Protein AF-A0A7N2R4B0-F1 (afdb_monomer_lite)

Organism: Quercus lobata (NCBI:txid97700)

pLDDT: mean 70.97, std 19.66, range [35.41, 96.75]

Sequence (133 aa):
MSRYDSRSGDPSSYRDRRSDSGFGAYTGYGGSVRSSSSRNSYEVVESPRKLDLDGLTPFEKNFYVESPAVAEMSDREVEDYRLQREITVEGLDVPKPVKSFRDVGFPGYFTILVLLRLLLHCLSVNHGGSLQN

Secondary structure (DSSP, 8-state):
----------GGGGS--------------------------------S-----TTPPP---------HHHHT--HHHHHHHHHHTT----SSSPPPPP-SGGGG---HHHHHHHHHHHHHHHHHHHTT-----

Foldseek 3Di:
DDDDDDDDDDPPPPPPPPDDDDDDDDDDDDDDDPDDDPPPPPPPPPDPPDDPPPPDDDDDPPPDDFAPVQVPDDPVNQVVVCVVVVHDDDDPPDGGDDPDPVRRPDDPVVVVVVVVVVVVVVVVVVVPPDDDD

Radius of gyration: 33.14 Å; chains: 1; bounding box: 53×86×64 Å

Structure (mmCIF, N/CA/C/O backbone):
data_AF-A0A7N2R4B0-F1
#
_entry.id   AF-A0A7N2R4B0-F1
#
loop_
_atom_site.group_PDB
_atom_site.id
_atom_site.type_symbol
_atom_site.label_atom_id
_atom_site.label_alt_id
_atom_site.label_comp_id
_atom_site.label_asym_id
_atom_site.label_entity_id
_atom_site.label_seq_id
_atom_site.pdbx_PDB_ins_code
_atom_site.Cartn_x
_atom_site.Cartn_y
_atom_site.Cartn_z
_atom_site.occupancy
_atom_site.B_iso_or_equiv
_atom_site.auth_seq_id
_atom_site.auth_comp_id
_atom_site.auth_asym_id
_atom_site.auth_atom_id
_atom_site.pdbx_PDB_model_num
ATOM 1 N N . MET A 1 1 ? -29.513 30.885 38.233 1.00 41.94 1 MET A N 1
ATOM 2 C CA . MET A 1 1 ? -28.503 31.653 37.479 1.00 41.94 1 MET A CA 1
ATOM 3 C C . MET A 1 1 ? -28.709 31.336 36.012 1.00 41.94 1 MET A C 1
ATOM 5 O O . MET A 1 1 ? -28.365 30.244 35.589 1.00 41.94 1 MET A O 1
ATOM 9 N N . SER A 1 2 ? -29.351 32.228 35.267 1.00 43.00 2 SER A N 1
ATOM 10 C CA . SER A 1 2 ? -29.579 32.052 33.829 1.00 43.00 2 SER A CA 1
ATOM 11 C C . SER A 1 2 ? -28.991 33.257 33.125 1.00 43.00 2 SER A C 1
ATOM 13 O O . SER A 1 2 ? -29.190 34.365 33.624 1.00 43.00 2 SER A O 1
ATOM 15 N N . ARG A 1 3 ? -28.341 33.035 31.979 1.00 41.94 3 ARG A N 1
ATOM 16 C CA . ARG A 1 3 ? -28.465 33.835 30.747 1.00 41.94 3 ARG A CA 1
ATOM 17 C C . ARG A 1 3 ? -27.374 33.404 29.768 1.00 41.94 3 ARG A C 1
ATOM 19 O O . ARG A 1 3 ? -26.218 33.773 29.911 1.00 41.94 3 ARG A O 1
ATOM 26 N N . TYR A 1 4 ? -27.785 32.607 28.785 1.00 46.28 4 TYR A N 1
ATOM 27 C CA . TYR A 1 4 ? -27.190 32.633 27.453 1.00 46.28 4 TYR A CA 1
ATOM 28 C C . TYR A 1 4 ? -26.946 34.095 27.047 1.00 46.28 4 TYR A C 1
ATOM 30 O O . TYR A 1 4 ? -27.894 34.881 27.079 1.00 46.28 4 TYR A O 1
ATOM 38 N N . ASP A 1 5 ? -25.723 34.444 26.653 1.00 50.44 5 ASP A N 1
ATOM 39 C CA . ASP A 1 5 ? -25.505 35.569 25.745 1.00 50.44 5 ASP A CA 1
ATOM 40 C C . ASP A 1 5 ? -24.390 35.221 24.756 1.00 50.44 5 ASP A C 1
ATOM 42 O O . ASP A 1 5 ? -23.214 35.074 25.089 1.00 50.44 5 ASP A O 1
ATOM 46 N N . SER A 1 6 ? -24.837 35.004 23.529 1.00 50.56 6 SER A N 1
ATOM 47 C CA . SER A 1 6 ? -24.073 34.809 22.314 1.00 50.56 6 SER A CA 1
ATOM 48 C C . SER A 1 6 ? -23.259 36.064 22.017 1.00 50.56 6 SER A C 1
ATOM 50 O O . SER A 1 6 ? -23.848 37.123 21.843 1.00 50.56 6 SER A O 1
ATOM 52 N N . ARG A 1 7 ? -21.936 35.971 21.856 1.00 51.78 7 ARG A N 1
ATOM 53 C CA . ARG A 1 7 ? -21.158 37.006 21.151 1.00 51.78 7 ARG A CA 1
ATOM 54 C C . ARG A 1 7 ? -19.915 36.389 20.524 1.00 51.78 7 ARG A C 1
ATOM 56 O O . ARG A 1 7 ? -18.989 35.970 21.210 1.00 51.78 7 ARG A O 1
ATOM 63 N N . SER A 1 8 ? -19.950 36.322 19.198 1.00 47.75 8 SER A N 1
ATOM 64 C CA . SER A 1 8 ? -18.831 36.050 18.303 1.00 47.75 8 SER A CA 1
ATOM 65 C C . SER A 1 8 ? -17.580 36.809 18.754 1.00 47.75 8 SER A C 1
ATOM 67 O O . SER A 1 8 ? -17.651 38.009 19.017 1.00 47.75 8 SER A O 1
ATOM 69 N N . GLY A 1 9 ? -16.447 36.113 18.865 1.00 51.62 9 GLY A N 1
ATOM 70 C CA . GLY A 1 9 ? -15.169 36.714 19.240 1.00 51.62 9 GLY A CA 1
ATOM 71 C C . GLY A 1 9 ? -14.705 37.717 18.187 1.00 51.62 9 GLY A C 1
ATOM 72 O O . GLY A 1 9 ? -14.233 37.325 17.123 1.00 51.62 9 GLY A O 1
ATOM 73 N N . ASP A 1 10 ? -14.857 39.004 18.489 1.00 49.25 10 ASP A N 1
ATOM 74 C CA . ASP A 1 10 ? -14.302 40.102 17.704 1.00 49.25 10 ASP A CA 1
ATOM 75 C C . ASP A 1 10 ? -12.765 40.141 17.890 1.00 49.25 10 ASP A C 1
ATOM 77 O O . ASP A 1 10 ? -12.293 40.259 19.030 1.00 49.25 10 ASP A O 1
ATOM 81 N N . PRO A 1 11 ? -11.951 40.041 16.818 1.00 48.22 11 PRO A N 1
ATOM 82 C CA . PRO A 1 11 ? -10.489 40.016 16.915 1.00 48.22 11 PRO A CA 1
ATOM 83 C C . PRO A 1 11 ? -9.866 41.367 17.307 1.00 48.22 11 PRO A C 1
ATOM 85 O O . PRO A 1 11 ? -8.645 41.456 17.460 1.00 48.22 11 PRO A O 1
ATOM 88 N N . SER A 1 12 ? -10.656 42.436 17.446 1.00 51.31 12 SER A N 1
ATOM 89 C CA . SER A 1 12 ? -10.127 43.799 17.564 1.00 51.31 12 SER A CA 1
ATOM 90 C C . SER A 1 12 ? -9.692 44.216 18.978 1.00 51.31 12 SER A C 1
ATOM 92 O O . SER A 1 12 ? -9.112 45.287 19.141 1.00 51.31 12 SER A O 1
ATOM 94 N N . SER A 1 13 ? -9.902 43.398 20.013 1.00 51.69 13 SER A N 1
ATOM 95 C CA . SER A 1 13 ? -9.653 43.811 21.411 1.00 51.69 13 SER A CA 1
ATOM 96 C C . SER A 1 13 ? -8.199 43.673 21.902 1.00 51.69 13 SER A C 1
ATOM 98 O O . SER A 1 13 ? -7.899 44.042 23.038 1.00 51.69 13 SER A O 1
ATOM 100 N N . TYR A 1 14 ? -7.266 43.192 21.069 1.00 51.78 14 TYR A N 1
ATOM 101 C CA . TYR A 1 14 ? -5.853 43.040 21.464 1.00 51.78 14 TYR A CA 1
ATOM 102 C C . TYR A 1 14 ? -4.977 44.275 21.169 1.00 51.78 14 TYR A C 1
ATOM 104 O O . TYR A 1 14 ? -3.838 44.341 21.632 1.00 51.78 14 TYR A O 1
ATOM 112 N N . ARG A 1 15 ? -5.469 45.262 20.400 1.00 49.31 15 ARG A N 1
ATOM 113 C 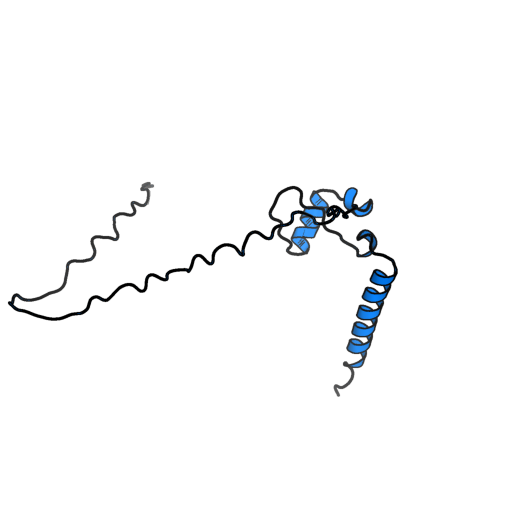CA . ARG A 1 15 ? -4.650 46.405 19.944 1.00 49.31 15 ARG A CA 1
ATOM 114 C C . ARG A 1 15 ? -4.571 47.594 20.903 1.00 49.31 15 ARG A C 1
ATOM 116 O O . ARG A 1 15 ? -3.644 48.384 20.761 1.00 49.31 15 ARG A O 1
ATOM 123 N N . ASP A 1 16 ? -5.425 47.671 21.919 1.00 51.16 16 ASP A N 1
ATOM 124 C CA . ASP A 1 16 ? -5.525 48.877 22.758 1.00 51.16 16 ASP A CA 1
ATOM 125 C C . ASP A 1 16 ? -4.809 48.794 24.117 1.00 51.16 16 ASP A C 1
ATOM 127 O O . ASP A 1 16 ? -4.990 49.651 24.975 1.00 51.16 16 ASP A O 1
ATOM 131 N N . ARG A 1 17 ? -3.920 47.812 24.330 1.00 49.88 17 ARG A N 1
ATOM 132 C CA . ARG A 1 17 ? -3.075 47.748 25.546 1.00 49.88 17 ARG A CA 1
ATOM 133 C C . ARG A 1 17 ? -1.668 48.319 25.368 1.00 49.88 17 ARG A C 1
ATOM 135 O O . ARG A 1 17 ? -0.704 47.814 25.941 1.00 49.88 17 ARG A O 1
ATOM 142 N N . ARG A 1 18 ? -1.528 49.396 24.598 1.00 54.31 18 ARG A N 1
ATOM 143 C CA . ARG A 1 18 ? -0.323 50.236 24.620 1.00 54.31 18 ARG A CA 1
ATOM 144 C C . ARG A 1 18 ? -0.735 51.668 24.887 1.00 54.31 18 ARG A C 1
ATOM 146 O O . ARG A 1 18 ? -0.927 52.411 23.938 1.00 54.31 18 ARG A O 1
ATOM 153 N N . SER A 1 19 ? -0.879 52.025 26.159 1.00 53.62 19 SER A N 1
ATOM 154 C CA . SER A 1 19 ? -0.784 53.403 26.665 1.00 53.62 19 SER A CA 1
ATOM 155 C C . SER A 1 19 ? -1.007 53.406 28.176 1.00 53.62 19 SER A C 1
ATOM 157 O O . SER A 1 19 ? -2.081 53.774 28.624 1.00 53.62 19 SER A O 1
ATOM 159 N N . ASP A 1 20 ? -0.014 52.984 28.958 1.00 52.38 20 ASP A N 1
ATOM 160 C CA . ASP A 1 20 ? 0.181 53.564 30.291 1.00 52.38 20 ASP A CA 1
ATOM 161 C C . ASP A 1 20 ? 1.582 53.223 30.802 1.00 52.38 20 ASP A C 1
ATOM 163 O O . ASP A 1 20 ? 1.848 52.062 31.108 1.00 52.38 20 ASP A O 1
ATOM 167 N N . SER A 1 21 ? 2.491 54.204 30.787 1.00 49.03 21 SER A N 1
ATOM 168 C CA . SER A 1 21 ? 3.647 54.344 31.693 1.00 49.03 21 SER A CA 1
ATOM 169 C C . SER A 1 21 ? 4.614 55.411 31.163 1.00 49.03 21 SER A C 1
ATOM 171 O O . SER A 1 21 ? 5.552 55.109 30.434 1.00 49.03 21 SER A O 1
ATOM 173 N N . GLY A 1 22 ? 4.392 56.654 31.593 1.00 42.47 22 GLY A N 1
ATOM 174 C CA . GLY A 1 22 ? 5.466 57.455 32.184 1.00 42.47 22 GLY A CA 1
ATOM 175 C C . GLY A 1 22 ? 6.403 58.274 31.283 1.00 42.47 22 GLY A C 1
ATOM 176 O O . GLY A 1 22 ? 7.142 57.753 30.461 1.00 42.47 22 GLY A O 1
ATOM 177 N N . PHE A 1 23 ? 6.488 59.551 31.671 1.00 37.56 23 PHE A N 1
ATOM 178 C CA . PHE A 1 23 ? 7.677 60.413 31.676 1.00 37.56 23 PHE A CA 1
ATOM 179 C C . PHE A 1 23 ? 8.065 61.207 30.415 1.00 37.56 23 PHE A C 1
ATOM 181 O O . PHE A 1 23 ? 8.692 60.708 29.493 1.00 37.56 23 PHE A O 1
ATOM 188 N N . GLY A 1 24 ? 7.846 62.526 30.518 1.00 41.69 24 GLY A N 1
ATOM 189 C CA . GLY A 1 24 ? 8.953 63.493 30.499 1.00 41.69 24 GLY A CA 1
ATOM 190 C C . GLY A 1 24 ? 9.423 63.996 29.134 1.00 41.69 24 GLY A C 1
ATOM 191 O O . GLY A 1 24 ? 10.114 63.309 28.397 1.00 41.69 24 GLY A O 1
ATOM 192 N N . ALA A 1 25 ? 9.114 65.260 28.855 1.00 46.28 25 ALA A N 1
ATOM 193 C CA . ALA A 1 25 ? 9.629 66.034 27.733 1.00 46.28 25 ALA A CA 1
ATOM 194 C C . ALA A 1 25 ? 11.155 66.246 27.792 1.00 46.28 25 ALA A C 1
ATOM 196 O O . ALA A 1 25 ? 11.667 66.583 28.857 1.00 46.28 25 ALA A O 1
ATOM 197 N N . TYR A 1 26 ? 11.844 66.160 26.643 1.00 38.22 26 TYR A N 1
ATOM 198 C CA . TYR A 1 26 ? 13.018 66.978 26.285 1.00 38.22 26 TYR A CA 1
ATOM 199 C C . TYR A 1 26 ? 13.552 66.634 24.874 1.00 38.22 26 TYR A C 1
ATOM 201 O O . TYR A 1 26 ? 13.610 65.483 24.459 1.00 38.22 26 TYR A O 1
ATOM 209 N N . THR A 1 27 ? 13.898 67.705 24.161 1.00 37.78 27 THR A N 1
ATOM 210 C CA . THR A 1 27 ? 14.718 67.907 22.956 1.00 37.78 27 THR A CA 1
ATOM 211 C C . THR A 1 27 ? 15.769 66.843 22.596 1.00 37.78 27 THR A C 1
ATOM 213 O O . THR A 1 27 ? 16.466 66.328 23.456 1.00 37.78 27 THR A O 1
ATOM 216 N N . GLY A 1 28 ? 16.051 66.700 21.293 1.00 35.41 28 GLY A N 1
ATOM 217 C CA . GLY A 1 28 ? 17.442 66.557 20.833 1.00 35.41 28 GLY A CA 1
ATOM 218 C C . GLY A 1 28 ? 17.787 65.321 20.000 1.00 35.41 28 GLY A C 1
ATOM 219 O O . GLY A 1 28 ? 17.614 64.191 20.424 1.00 35.41 28 GLY A O 1
ATOM 220 N N . TYR A 1 29 ? 18.317 65.605 18.807 1.00 37.75 29 TYR A N 1
ATOM 221 C CA . TYR A 1 29 ? 19.375 64.897 18.077 1.00 37.75 29 TYR A CA 1
ATOM 222 C C . TYR A 1 29 ? 19.782 63.476 18.521 1.00 37.75 29 TYR A C 1
ATOM 224 O O . TYR A 1 29 ? 20.356 63.281 19.587 1.00 37.75 29 TYR A O 1
ATOM 232 N N . GLY A 1 30 ? 19.736 62.557 17.551 1.00 39.91 30 GLY A N 1
ATOM 233 C CA . GLY A 1 30 ? 20.705 61.465 17.434 1.00 39.91 30 GLY A CA 1
ATOM 234 C C . GLY A 1 30 ? 20.180 60.068 17.761 1.00 39.91 30 GLY A C 1
ATOM 235 O O . GLY A 1 30 ? 19.404 59.870 18.684 1.00 39.91 30 GLY A O 1
ATOM 236 N N . GLY A 1 31 ? 20.684 59.081 17.016 1.00 40.50 31 GLY A N 1
ATOM 237 C CA . GLY A 1 31 ? 20.754 57.703 17.504 1.00 40.50 31 GLY A CA 1
ATOM 238 C C . GLY A 1 31 ? 20.007 56.667 16.676 1.00 40.50 31 GLY A C 1
ATOM 239 O O . GLY A 1 31 ? 18.826 56.407 16.865 1.00 40.50 31 GLY A O 1
ATOM 240 N N . SER A 1 32 ? 20.760 56.014 15.797 1.00 52.31 32 SER A N 1
ATOM 241 C CA . SER A 1 32 ? 20.472 54.727 15.171 1.00 52.31 32 SER A CA 1
ATOM 242 C C . SER A 1 32 ? 19.993 53.663 16.163 1.00 52.31 32 SER A C 1
ATOM 244 O O . SER A 1 32 ? 20.720 53.364 17.098 1.00 52.31 32 SER A O 1
ATOM 246 N N . VAL A 1 33 ? 18.868 53.000 15.875 1.00 48.84 33 VAL A N 1
ATOM 247 C CA . VAL A 1 33 ? 18.666 51.545 16.068 1.00 48.84 33 VAL A CA 1
ATOM 248 C C . VAL A 1 33 ? 17.368 51.127 15.373 1.00 48.84 33 VAL A C 1
ATOM 250 O O . VAL A 1 33 ? 16.308 50.999 15.978 1.00 48.84 33 VAL A O 1
ATOM 253 N N . ARG A 1 34 ? 17.442 50.888 14.062 1.00 50.91 34 ARG A N 1
ATOM 254 C CA . ARG A 1 34 ? 16.406 50.110 13.369 1.00 50.91 34 ARG A CA 1
ATOM 255 C C . ARG A 1 34 ? 16.742 48.637 13.530 1.00 50.91 34 ARG A C 1
ATOM 257 O O . ARG A 1 34 ? 17.428 48.032 12.715 1.00 50.91 34 ARG A O 1
ATOM 264 N N . SER A 1 35 ? 16.273 48.116 14.658 1.00 49.84 35 SER A N 1
ATOM 265 C CA . SER A 1 35 ? 15.901 46.717 14.802 1.00 49.84 35 SER A CA 1
ATOM 266 C C . SER A 1 35 ? 14.835 46.358 13.760 1.00 49.84 35 SER A C 1
ATOM 268 O O . SER A 1 35 ? 14.121 47.226 13.256 1.00 49.84 35 SER A O 1
ATOM 270 N N . SER A 1 36 ? 14.683 45.061 13.523 1.00 47.94 36 SER A N 1
ATOM 271 C CA . SER A 1 36 ? 13.607 44.417 12.765 1.00 47.94 36 SER A CA 1
ATOM 272 C C . SER A 1 36 ? 13.770 44.384 11.244 1.00 47.94 36 SER A C 1
ATOM 274 O O . SER A 1 36 ? 13.263 45.176 10.459 1.00 47.94 36 SER A O 1
ATOM 276 N N . SER A 1 37 ? 14.422 43.330 10.797 1.00 50.88 37 SER A N 1
ATOM 277 C CA . SER A 1 37 ? 13.726 42.136 10.313 1.00 50.88 37 SER A CA 1
ATOM 278 C C . SER A 1 37 ? 14.678 41.499 9.323 1.00 50.88 37 SER A C 1
ATOM 280 O O . SER A 1 37 ? 14.797 41.921 8.175 1.00 50.88 37 SER A O 1
ATOM 282 N N . SER A 1 38 ? 15.386 40.472 9.793 1.00 49.22 38 SER A N 1
ATOM 283 C CA . SER A 1 38 ? 15.833 39.430 8.886 1.00 49.22 38 SER A CA 1
ATOM 284 C C . SER A 1 38 ? 14.554 38.876 8.270 1.00 49.22 38 SER A C 1
ATOM 286 O O . SER A 1 38 ? 13.865 38.042 8.859 1.00 49.22 38 SER A O 1
ATOM 288 N N . ARG A 1 39 ? 14.141 39.462 7.142 1.00 53.66 39 ARG A N 1
ATOM 289 C CA . ARG A 1 39 ? 13.239 38.801 6.220 1.00 53.66 39 ARG A CA 1
ATOM 290 C C . ARG A 1 39 ? 14.020 37.563 5.844 1.00 53.66 39 ARG A C 1
ATOM 292 O O . ARG A 1 39 ? 14.989 37.663 5.099 1.00 53.66 39 ARG A O 1
ATOM 299 N N . ASN A 1 40 ? 13.649 36.441 6.451 1.00 54.12 40 ASN A N 1
ATOM 300 C CA . ASN A 1 40 ? 14.030 35.131 5.970 1.00 54.12 40 ASN A CA 1
ATOM 301 C C . ASN A 1 40 ? 13.539 35.087 4.522 1.00 54.12 40 ASN A C 1
ATOM 303 O O . ASN A 1 40 ? 12.372 34.807 4.251 1.00 54.12 40 ASN A O 1
ATOM 307 N N . SER A 1 41 ? 14.418 35.495 3.609 1.00 42.12 41 SER A N 1
ATOM 308 C CA . SER A 1 41 ? 14.329 35.186 2.201 1.00 42.12 41 SER A CA 1
ATOM 309 C C . SER A 1 41 ? 14.529 33.689 2.168 1.00 42.12 41 SER A C 1
ATOM 311 O O . SER A 1 41 ? 15.655 33.205 2.126 1.00 42.12 41 SER A O 1
ATOM 313 N N . TYR A 1 42 ? 13.428 32.954 2.295 1.00 54.97 42 TYR A N 1
ATOM 314 C CA . TYR A 1 42 ? 13.373 31.632 1.720 1.00 54.97 42 TYR A CA 1
ATOM 315 C C . TYR A 1 42 ? 13.764 31.858 0.262 1.00 54.97 42 TYR A C 1
ATOM 317 O O . TYR A 1 42 ? 13.038 32.492 -0.503 1.00 54.97 42 TYR A O 1
ATOM 325 N N . GLU A 1 43 ? 14.995 31.489 -0.083 1.00 53.66 43 GLU A N 1
ATOM 326 C CA . GLU A 1 43 ? 15.351 31.339 -1.476 1.00 53.66 43 GLU A CA 1
ATOM 327 C C . GLU A 1 43 ? 14.267 30.443 -2.056 1.00 53.66 43 GLU A C 1
ATOM 329 O O . GLU A 1 43 ? 14.061 29.311 -1.608 1.00 53.66 43 GLU A O 1
ATOM 334 N N . VAL A 1 44 ? 13.510 30.981 -3.007 1.00 61.56 44 VAL A N 1
ATOM 335 C CA . VAL A 1 44 ? 12.836 30.144 -3.982 1.00 61.56 44 VAL A CA 1
ATOM 336 C C . VAL A 1 44 ? 13.984 29.444 -4.688 1.00 61.56 44 VAL A C 1
ATOM 338 O O . VAL A 1 44 ? 14.550 29.969 -5.642 1.00 61.56 44 VAL A O 1
ATOM 341 N N . VAL A 1 45 ? 14.401 28.306 -4.135 1.00 58.75 45 VAL A N 1
ATOM 342 C CA . VAL A 1 45 ? 15.207 27.333 -4.848 1.00 58.75 45 VAL A CA 1
ATOM 343 C C . VAL A 1 45 ? 14.335 26.999 -6.040 1.00 58.75 45 VAL A C 1
ATOM 345 O O . VAL A 1 45 ? 13.301 26.343 -5.891 1.00 58.75 45 VAL A O 1
ATOM 348 N N . GLU A 1 46 ? 14.674 27.592 -7.184 1.00 62.34 46 GLU A N 1
ATOM 349 C CA . GLU A 1 46 ? 14.027 27.301 -8.448 1.00 62.34 46 GLU A CA 1
ATOM 350 C C . GLU A 1 46 ? 13.880 25.787 -8.532 1.00 62.34 46 GLU A C 1
ATOM 352 O O . GLU A 1 46 ? 14.850 25.048 -8.330 1.00 62.34 46 GLU A O 1
ATOM 357 N N . SER A 1 47 ? 12.635 25.349 -8.743 1.00 65.69 47 SER A N 1
ATOM 358 C CA . SER A 1 47 ? 12.295 23.946 -8.953 1.00 65.69 47 SER A CA 1
ATOM 359 C C . SER A 1 47 ? 13.383 23.312 -9.820 1.00 65.69 47 SER A C 1
ATOM 361 O O . SER A 1 47 ? 13.689 23.890 -10.872 1.00 65.69 47 SER A O 1
ATOM 363 N N . PRO A 1 48 ? 14.021 22.209 -9.375 1.00 60.03 48 PRO A N 1
ATOM 364 C CA . PRO A 1 48 ? 15.168 21.647 -10.064 1.00 60.03 48 PRO A CA 1
ATOM 365 C C . PRO A 1 48 ? 14.811 21.505 -11.536 1.00 60.03 48 PRO A C 1
ATOM 367 O O . PRO A 1 48 ? 13.804 20.879 -11.864 1.00 60.03 48 PRO A O 1
ATOM 370 N N . ARG A 1 49 ? 15.596 22.211 -12.364 1.00 63.62 49 ARG A N 1
ATOM 371 C CA . ARG A 1 49 ? 15.515 22.337 -13.826 1.00 63.62 49 ARG A CA 1
ATOM 372 C C . ARG A 1 49 ? 14.655 21.224 -14.411 1.00 63.62 49 ARG A C 1
ATOM 374 O O . ARG A 1 49 ? 15.023 20.064 -14.239 1.00 63.62 49 ARG A O 1
ATOM 381 N N . LYS A 1 50 ? 13.545 21.577 -15.077 1.00 64.81 50 LYS A N 1
ATOM 382 C CA . LYS A 1 50 ? 12.730 20.634 -15.860 1.00 64.81 50 LYS A CA 1
ATOM 383 C C . LYS A 1 50 ? 13.679 19.681 -16.582 1.00 64.81 50 LYS A C 1
ATOM 385 O O . LYS A 1 50 ? 14.408 20.101 -17.474 1.00 64.81 50 LYS A O 1
ATOM 390 N N . LEU A 1 51 ? 13.736 18.441 -16.112 1.00 73.56 51 LEU A N 1
ATOM 391 C CA . LEU A 1 51 ? 14.496 17.400 -16.776 1.00 73.56 51 LEU A CA 1
ATOM 392 C C . LEU A 1 51 ? 13.779 17.190 -18.107 1.00 73.56 51 LEU A C 1
ATOM 394 O O . LEU A 1 51 ? 12.584 16.897 -18.098 1.00 73.56 51 LEU A O 1
ATOM 398 N N . ASP A 1 52 ? 14.467 17.408 -19.226 1.00 73.25 52 ASP A N 1
ATOM 399 C CA . ASP A 1 52 ? 13.936 17.024 -20.531 1.00 73.25 52 ASP A CA 1
ATOM 400 C C . ASP A 1 52 ? 13.814 15.499 -20.530 1.00 73.25 52 ASP A C 1
ATOM 402 O O . ASP A 1 52 ? 14.805 14.771 -20.567 1.00 73.25 52 ASP A O 1
ATOM 406 N N . LEU A 1 53 ? 12.576 15.022 -20.394 1.00 79.81 53 LEU A N 1
ATOM 407 C CA . LEU A 1 53 ? 12.213 13.605 -20.468 1.00 79.81 53 LEU A CA 1
ATOM 408 C C . LEU A 1 53 ? 12.001 13.157 -21.926 1.00 79.81 53 LEU A C 1
ATOM 410 O O . LEU A 1 53 ? 11.639 12.006 -22.177 1.00 79.81 53 LEU A O 1
ATOM 414 N N . ASP A 1 54 ? 12.218 14.066 -22.879 1.00 83.44 54 ASP A N 1
ATOM 415 C CA . ASP A 1 54 ? 12.063 13.831 -24.307 1.00 83.44 54 ASP A CA 1
ATOM 416 C C . ASP A 1 54 ? 13.151 12.867 -24.810 1.00 83.44 54 ASP A C 1
ATOM 418 O O . ASP A 1 54 ? 14.339 13.027 -24.536 1.00 83.44 54 ASP A O 1
ATOM 422 N N . GLY A 1 55 ? 12.740 11.832 -25.550 1.00 82.81 55 GLY A N 1
ATOM 423 C CA . GLY A 1 55 ? 13.645 10.813 -26.099 1.00 82.81 55 GLY A CA 1
ATOM 424 C C . GLY A 1 55 ? 13.911 9.603 -25.194 1.00 82.81 55 GLY A C 1
ATOM 425 O O . GLY A 1 55 ? 14.670 8.716 -25.585 1.00 82.81 55 GLY A O 1
ATOM 426 N N . LEU A 1 56 ? 13.279 9.517 -24.018 1.00 86.38 56 LEU A N 1
ATOM 427 C CA . LEU A 1 56 ? 13.310 8.305 -23.196 1.00 86.38 56 LEU A CA 1
ATOM 428 C C . LEU A 1 56 ? 12.392 7.217 -23.769 1.00 86.38 56 LEU A C 1
ATOM 430 O O . LEU A 1 56 ? 11.284 7.489 -24.233 1.00 86.38 56 LEU A O 1
ATOM 434 N N . THR A 1 57 ? 12.835 5.961 -23.691 1.00 88.62 57 THR A N 1
ATOM 435 C CA . THR A 1 57 ? 11.995 4.805 -24.025 1.00 88.62 57 THR A CA 1
ATOM 436 C C . THR A 1 57 ? 10.788 4.763 -23.083 1.00 88.62 57 THR A C 1
ATOM 438 O O . THR A 1 57 ? 10.980 4.844 -21.864 1.00 88.62 57 THR A O 1
ATOM 441 N N . PRO A 1 58 ? 9.552 4.616 -23.599 1.00 89.00 58 PRO A N 1
ATOM 442 C CA . PRO A 1 58 ? 8.383 4.498 -22.743 1.00 89.00 58 PRO A CA 1
ATOM 443 C C . PRO A 1 58 ? 8.508 3.252 -21.866 1.00 89.00 58 PRO A C 1
ATOM 445 O O . PRO A 1 58 ? 8.884 2.178 -22.335 1.00 89.00 58 PRO A O 1
ATOM 448 N N . PHE A 1 59 ? 8.175 3.402 -20.589 1.00 91.19 59 PHE A N 1
ATOM 449 C CA . PHE A 1 59 ? 8.103 2.304 -19.638 1.00 91.19 59 PHE A CA 1
ATOM 450 C C . PHE A 1 59 ? 6.694 2.248 -19.052 1.00 91.19 59 PHE A C 1
ATOM 452 O O . PHE A 1 59 ? 6.066 3.275 -18.792 1.00 91.19 59 PHE A O 1
ATOM 459 N N . GLU A 1 60 ? 6.186 1.037 -18.854 1.00 91.44 60 GLU A N 1
ATOM 460 C CA . GLU A 1 60 ? 4.962 0.828 -18.093 1.00 91.44 60 GLU A CA 1
ATOM 461 C C . GLU A 1 60 ? 5.247 1.124 -16.617 1.00 91.44 60 GLU A C 1
ATOM 463 O O . GLU A 1 60 ? 6.327 0.820 -16.130 1.00 91.44 60 GLU A O 1
ATOM 468 N N . LYS A 1 61 ? 4.327 1.772 -15.899 1.00 90.44 61 LYS A N 1
ATOM 469 C CA . LYS A 1 61 ? 4.460 2.004 -14.446 1.00 90.44 61 LYS A CA 1
ATOM 470 C C . LYS A 1 61 ? 3.453 1.182 -13.642 1.00 90.44 61 LYS A C 1
ATOM 472 O O . LYS A 1 61 ? 3.673 0.893 -12.467 1.00 90.44 61 LYS A O 1
ATOM 477 N N . ASN A 1 62 ? 2.355 0.796 -14.282 1.00 88.94 62 ASN A N 1
ATOM 478 C CA . ASN A 1 62 ? 1.239 0.111 -13.650 1.00 88.94 62 ASN A CA 1
ATOM 479 C C . ASN A 1 62 ? 1.470 -1.399 -13.670 1.00 88.94 62 ASN A C 1
ATOM 481 O O . ASN A 1 62 ? 0.813 -2.135 -14.388 1.00 88.94 62 ASN A O 1
ATOM 485 N N . PHE A 1 63 ? 2.420 -1.849 -12.856 1.00 88.62 63 PHE A N 1
ATOM 486 C CA . PHE A 1 63 ? 2.737 -3.272 -12.716 1.00 88.62 63 PHE A CA 1
ATOM 487 C C . PHE A 1 63 ? 1.897 -3.981 -11.649 1.00 88.62 63 PHE A C 1
ATOM 489 O O . PHE A 1 63 ? 2.032 -5.188 -11.463 1.00 88.62 63 PHE A O 1
ATOM 496 N N . TYR A 1 64 ? 1.096 -3.232 -10.883 1.00 89.75 64 TYR A N 1
ATOM 497 C CA . TYR A 1 64 ? 0.325 -3.801 -9.786 1.00 89.75 64 TYR A CA 1
ATOM 498 C C . TYR A 1 64 ? -0.840 -4.626 -10.330 1.00 89.75 64 TYR A C 1
ATOM 500 O O . TYR A 1 64 ? -1.739 -4.094 -10.979 1.00 89.75 64 TYR A O 1
ATOM 508 N N . VAL A 1 65 ? -0.821 -5.919 -10.017 1.00 89.31 65 VAL A N 1
ATOM 509 C CA . VAL A 1 65 ? -1.925 -6.845 -10.260 1.00 89.31 65 VAL A CA 1
ATOM 510 C C . VAL A 1 65 ? -2.418 -7.317 -8.902 1.00 89.31 65 VAL A C 1
ATOM 512 O O . VAL A 1 65 ? -1.679 -7.956 -8.152 1.00 89.31 65 VAL A O 1
ATOM 515 N N . GLU A 1 66 ? -3.656 -6.966 -8.573 1.00 89.56 66 GLU A N 1
ATOM 516 C CA . GLU A 1 66 ? -4.283 -7.377 -7.322 1.00 89.56 66 GLU A CA 1
ATOM 517 C C . GLU A 1 66 ?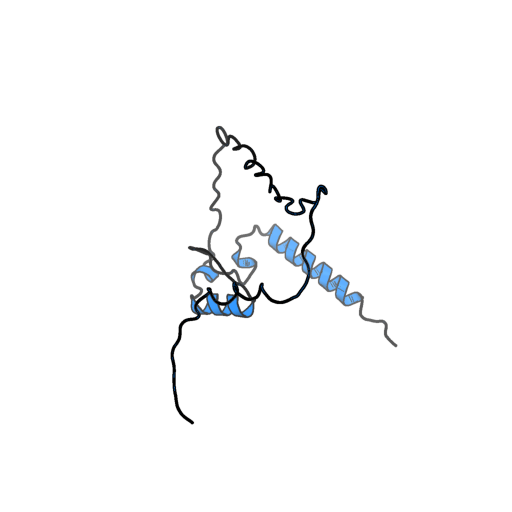 -4.490 -8.897 -7.311 1.00 89.56 66 GLU A C 1
ATOM 519 O O . GLU A 1 66 ? -4.919 -9.495 -8.301 1.00 89.56 66 GLU A O 1
ATOM 524 N N . SER A 1 67 ? -4.172 -9.543 -6.189 1.00 91.56 67 SER A N 1
ATOM 525 C CA . SER A 1 67 ? -4.440 -10.970 -6.028 1.00 91.56 67 SER A CA 1
ATOM 526 C C . SER A 1 67 ? -5.921 -11.210 -5.702 1.00 91.56 67 SER A C 1
ATOM 528 O O . SER A 1 67 ? -6.548 -10.359 -5.067 1.00 91.56 67 SER A O 1
ATOM 530 N N . PRO A 1 68 ? -6.492 -12.381 -6.048 1.00 91.50 68 PRO A N 1
ATOM 531 C CA . PRO A 1 68 ? -7.897 -12.685 -5.760 1.00 91.50 68 PRO A CA 1
ATOM 532 C C . PRO A 1 68 ? -8.264 -12.520 -4.280 1.00 91.50 68 PRO A C 1
ATOM 534 O O . PRO A 1 68 ? -9.295 -11.945 -3.958 1.00 91.50 68 PRO A O 1
ATOM 537 N N . ALA A 1 69 ? -7.373 -12.933 -3.374 1.00 89.94 69 ALA A N 1
ATOM 538 C CA . ALA A 1 69 ? -7.589 -12.829 -1.932 1.00 89.94 69 ALA A CA 1
ATOM 539 C C . ALA A 1 69 ? -7.681 -11.375 -1.433 1.00 89.94 69 ALA A C 1
ATOM 541 O O . ALA A 1 69 ? -8.372 -11.095 -0.455 1.00 89.94 69 ALA A O 1
ATOM 542 N N . VAL A 1 70 ? -6.973 -10.449 -2.085 1.00 91.75 70 VAL A N 1
ATOM 543 C CA . VAL A 1 70 ? -7.034 -9.019 -1.758 1.00 91.75 70 VAL A CA 1
ATOM 544 C C . VAL A 1 70 ? -8.261 -8.387 -2.424 1.00 91.75 70 VAL A C 1
ATOM 546 O O . VAL A 1 70 ? -9.001 -7.664 -1.756 1.00 91.75 70 VAL A O 1
ATOM 549 N N . ALA A 1 71 ? -8.550 -8.751 -3.677 1.00 91.38 71 ALA A N 1
ATOM 550 C CA . ALA A 1 71 ? -9.710 -8.269 -4.425 1.00 91.38 71 ALA A CA 1
ATOM 551 C C . ALA A 1 71 ? -11.044 -8.627 -3.748 1.00 91.38 71 ALA A C 1
ATOM 553 O O . ALA A 1 71 ? -11.936 -7.781 -3.664 1.00 91.38 71 ALA A O 1
ATOM 554 N N . GLU A 1 72 ? -11.163 -9.841 -3.204 1.00 93.44 72 GLU A N 1
ATOM 555 C CA . GLU A 1 72 ? -12.353 -10.332 -2.492 1.00 93.44 72 GLU A CA 1
ATOM 556 C C . GLU A 1 72 ? -12.565 -9.682 -1.112 1.00 93.44 72 GLU A C 1
ATOM 558 O O . GLU A 1 72 ? -13.646 -9.809 -0.538 1.00 93.44 72 GLU A O 1
ATOM 563 N N . MET A 1 73 ? -11.570 -8.964 -0.576 1.00 92.88 73 MET A N 1
ATOM 564 C CA . MET A 1 73 ? -11.663 -8.351 0.751 1.00 92.88 73 MET A CA 1
ATOM 565 C C . MET A 1 73 ? -12.741 -7.266 0.784 1.00 92.88 73 MET A C 1
ATOM 567 O O . MET A 1 73 ? -12.762 -6.370 -0.066 1.00 92.88 73 MET A O 1
ATOM 571 N N . SER A 1 74 ? -13.614 -7.319 1.785 1.00 96.12 74 SER A N 1
ATOM 572 C CA . SER A 1 74 ? -14.658 -6.307 1.958 1.00 96.12 74 SER A CA 1
ATOM 573 C C . SER A 1 74 ? -14.091 -4.993 2.499 1.00 96.12 74 SER A C 1
ATOM 575 O O . SER A 1 74 ? -13.091 -4.982 3.217 1.00 96.12 74 SER A O 1
ATOM 577 N N . ASP A 1 75 ? -14.761 -3.875 2.216 1.00 92.94 75 ASP A N 1
ATOM 578 C CA . ASP A 1 75 ? -14.307 -2.550 2.666 1.00 92.94 75 ASP A CA 1
ATOM 579 C C . ASP A 1 75 ? -14.202 -2.458 4.196 1.00 92.94 75 ASP A C 1
ATOM 581 O O . ASP A 1 75 ? -13.258 -1.880 4.728 1.00 92.94 75 ASP A O 1
ATOM 585 N N . ARG A 1 76 ? -15.111 -3.133 4.914 1.00 95.56 76 ARG A N 1
ATOM 586 C CA . ARG A 1 76 ? -15.065 -3.236 6.381 1.00 95.56 76 ARG A CA 1
ATOM 587 C C . ARG A 1 76 ? -13.793 -3.925 6.864 1.00 95.56 76 ARG A C 1
ATOM 589 O O . ARG A 1 76 ? -13.113 -3.415 7.742 1.00 95.56 76 ARG A O 1
ATOM 596 N N . GLU A 1 77 ? -13.430 -5.054 6.259 1.00 94.56 77 GLU A N 1
ATOM 597 C CA . GLU A 1 77 ? -12.205 -5.774 6.623 1.00 94.56 77 GLU A CA 1
ATOM 598 C C . GLU A 1 77 ? -10.935 -4.989 6.276 1.00 94.56 77 GLU A C 1
ATOM 600 O O . GLU A 1 77 ? -9.905 -5.163 6.936 1.00 94.56 77 GLU A O 1
ATOM 605 N N . VAL A 1 78 ? -10.985 -4.156 5.233 1.00 95.31 78 VAL A N 1
ATOM 606 C CA . VAL A 1 78 ? -9.899 -3.242 4.862 1.00 95.31 78 VAL A CA 1
ATOM 607 C C . VAL A 1 78 ? -9.731 -2.158 5.925 1.00 95.31 78 VAL A C 1
ATOM 609 O O . VAL A 1 78 ? -8.607 -1.915 6.372 1.00 95.31 78 VAL A O 1
ATOM 612 N N . GLU A 1 79 ? -10.825 -1.521 6.338 1.00 94.38 79 GLU A N 1
ATOM 613 C CA . GLU A 1 79 ? -10.831 -0.491 7.381 1.00 94.38 79 GLU A CA 1
ATOM 614 C C . GLU A 1 79 ? -10.379 -1.053 8.727 1.00 94.38 79 GLU A C 1
ATOM 616 O O . GLU A 1 79 ? -9.464 -0.499 9.338 1.00 94.38 79 GLU A O 1
ATOM 621 N N . ASP A 1 80 ? -10.922 -2.199 9.141 1.00 96.12 80 ASP A N 1
ATOM 622 C CA . ASP A 1 80 ? -10.523 -2.881 10.372 1.00 96.12 80 ASP A CA 1
ATOM 623 C C . ASP A 1 80 ? -9.026 -3.200 10.366 1.00 96.12 80 ASP A C 1
ATOM 625 O O . ASP A 1 80 ? -8.331 -2.972 11.359 1.00 96.12 80 ASP A O 1
ATOM 629 N N . TYR A 1 81 ? -8.493 -3.681 9.238 1.00 95.75 81 TYR A N 1
ATOM 630 C CA . TYR A 1 81 ? -7.064 -3.957 9.114 1.00 95.75 81 TYR A CA 1
ATOM 631 C C . TYR A 1 81 ? -6.218 -2.682 9.202 1.00 95.75 81 TYR A C 1
ATOM 633 O O . TYR A 1 81 ? -5.177 -2.682 9.862 1.00 95.75 81 TYR A O 1
ATOM 641 N N . ARG A 1 82 ? -6.655 -1.593 8.557 1.00 95.81 82 ARG A N 1
ATOM 642 C CA . ARG A 1 82 ? -5.971 -0.294 8.625 1.00 95.81 82 ARG A CA 1
ATOM 643 C C . ARG A 1 82 ? -5.961 0.240 10.056 1.00 95.81 82 ARG A C 1
ATOM 645 O O . ARG A 1 82 ? -4.898 0.609 10.541 1.00 95.81 82 ARG A O 1
ATOM 652 N N . LEU A 1 83 ? -7.093 0.185 10.757 1.00 95.44 83 LEU A N 1
ATOM 653 C CA . LEU A 1 83 ? -7.212 0.607 12.154 1.00 95.44 83 LEU A CA 1
ATOM 654 C C . LEU A 1 83 ? -6.322 -0.227 13.084 1.00 95.44 83 LEU A C 1
ATOM 656 O O . LEU A 1 83 ? -5.550 0.336 13.856 1.00 95.44 83 LEU A O 1
ATOM 660 N N . GLN A 1 84 ? -6.369 -1.558 12.976 1.00 96.75 84 GLN A N 1
ATOM 661 C CA . GLN A 1 84 ? -5.563 -2.470 13.804 1.00 96.75 84 GLN A CA 1
ATOM 662 C C . GLN A 1 84 ? -4.052 -2.279 13.628 1.00 96.75 84 GLN A C 1
ATOM 664 O O . GLN A 1 84 ? -3.277 -2.606 14.526 1.00 96.75 84 GLN A O 1
ATOM 669 N N . ARG A 1 85 ? -3.625 -1.812 12.452 1.00 95.25 85 ARG A N 1
ATOM 670 C CA . ARG A 1 85 ? -2.216 -1.582 12.108 1.00 95.25 85 ARG A CA 1
ATOM 671 C C . ARG A 1 85 ? -1.817 -0.108 12.171 1.00 95.25 85 ARG A C 1
ATOM 673 O O . ARG A 1 85 ? -0.706 0.206 11.756 1.00 95.25 85 ARG A O 1
ATOM 680 N N . GLU A 1 86 ? -2.703 0.762 12.660 1.00 96.00 86 GLU A N 1
ATOM 681 C CA . GLU A 1 86 ? -2.487 2.212 12.757 1.00 96.00 86 GLU A CA 1
ATOM 682 C C . GLU A 1 86 ? -2.116 2.855 11.403 1.00 96.00 86 GLU A C 1
ATOM 684 O O . GLU A 1 86 ? -1.313 3.782 11.317 1.00 96.00 86 GLU A O 1
ATOM 689 N N . ILE A 1 87 ? -2.704 2.348 10.315 1.00 95.50 87 ILE A N 1
ATOM 690 C CA . ILE A 1 87 ? -2.490 2.831 8.949 1.00 95.50 87 ILE A CA 1
ATOM 691 C C . ILE A 1 87 ? -3.514 3.921 8.639 1.00 95.50 87 ILE A C 1
ATOM 693 O O . ILE A 1 87 ? -4.719 3.667 8.604 1.00 95.50 87 ILE A O 1
ATOM 697 N N . THR A 1 88 ? -3.029 5.116 8.317 1.00 94.50 88 THR A N 1
ATOM 698 C CA . THR A 1 88 ? -3.829 6.194 7.731 1.00 94.50 88 THR A CA 1
ATOM 699 C C . THR A 1 88 ? -3.583 6.274 6.230 1.00 94.50 88 THR A C 1
ATOM 701 O O . THR A 1 88 ? -2.493 5.983 5.736 1.00 94.50 88 THR A O 1
ATOM 704 N N . VAL A 1 89 ? -4.625 6.625 5.481 1.00 93.81 89 VAL A N 1
ATOM 705 C CA . VAL A 1 89 ? -4.580 6.692 4.023 1.00 93.81 89 VAL A CA 1
ATOM 706 C C . VAL A 1 89 ? -5.147 8.030 3.578 1.00 93.81 89 VAL A C 1
ATOM 708 O O . VAL A 1 89 ? -6.252 8.392 3.970 1.00 93.81 89 VAL A O 1
ATOM 711 N N . GLU A 1 90 ? -4.399 8.736 2.737 1.00 93.94 90 GLU A N 1
ATOM 712 C CA . GLU A 1 90 ? -4.813 9.986 2.108 1.00 93.94 90 GLU A CA 1
ATOM 713 C C . GLU A 1 90 ? -4.688 9.849 0.590 1.00 93.94 90 GLU A C 1
ATOM 715 O O . GLU A 1 90 ? -3.694 9.326 0.085 1.00 93.94 90 GLU A O 1
ATOM 720 N N . GLY A 1 91 ? -5.696 10.322 -0.140 1.00 92.50 91 GLY A N 1
ATOM 721 C CA . GLY A 1 91 ? -5.749 10.241 -1.598 1.00 92.50 91 GLY A CA 1
ATOM 722 C C . GLY A 1 91 ? -6.935 9.432 -2.116 1.00 92.50 91 GLY A C 1
ATOM 723 O O . GLY A 1 91 ? -7.695 8.833 -1.356 1.00 92.50 91 GLY A O 1
ATOM 724 N N . LEU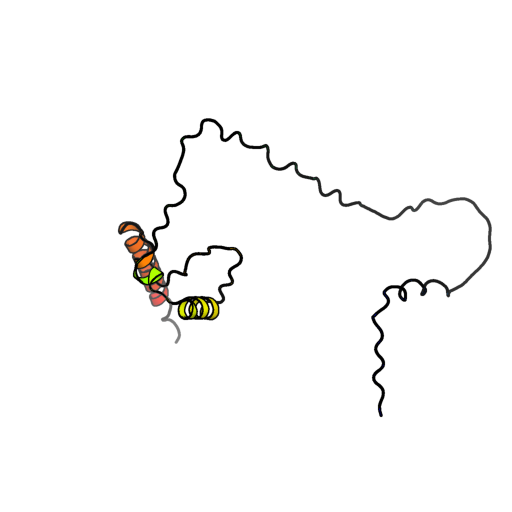 A 1 92 ? -7.099 9.461 -3.436 1.00 90.94 92 LEU A N 1
ATOM 725 C CA . LEU A 1 92 ? -8.119 8.708 -4.163 1.00 90.94 92 LEU A CA 1
ATOM 726 C C . LEU A 1 92 ? -7.504 7.422 -4.730 1.00 90.94 92 LEU A C 1
ATOM 728 O O . LEU A 1 92 ? -6.294 7.362 -4.943 1.00 90.94 92 LEU A O 1
ATOM 732 N N . ASP A 1 93 ? -8.342 6.410 -4.962 1.00 88.62 93 ASP A N 1
ATOM 733 C CA . ASP A 1 93 ? -7.968 5.135 -5.595 1.00 88.62 93 ASP A CA 1
ATOM 734 C C . ASP A 1 93 ? -6.803 4.393 -4.916 1.00 88.62 93 ASP A C 1
ATOM 736 O O . ASP A 1 93 ? -5.948 3.793 -5.569 1.00 88.62 93 ASP A O 1
ATOM 740 N N . VAL A 1 94 ? -6.753 4.418 -3.579 1.00 92.00 94 VAL A N 1
ATOM 741 C CA . VAL A 1 94 ? -5.701 3.720 -2.830 1.00 92.00 94 VAL A CA 1
ATOM 742 C C . VAL A 1 94 ? -5.977 2.211 -2.787 1.00 92.00 94 VAL A C 1
ATOM 744 O O . VAL A 1 94 ? -7.015 1.813 -2.247 1.00 92.00 94 VAL A O 1
ATOM 747 N N . PRO A 1 95 ? -5.045 1.361 -3.271 1.00 92.50 95 PRO A N 1
ATOM 748 C CA . PRO A 1 95 ? -5.215 -0.088 -3.272 1.00 92.50 95 PRO A CA 1
ATOM 749 C C . PRO A 1 95 ? -5.479 -0.675 -1.881 1.00 92.50 95 PRO A C 1
ATOM 751 O O . PRO A 1 95 ? -5.083 -0.125 -0.841 1.00 92.50 95 PRO A O 1
ATOM 754 N N . LYS A 1 96 ? -6.136 -1.835 -1.860 1.00 94.19 96 LYS A N 1
ATOM 755 C CA . LYS A 1 96 ? -6.408 -2.571 -0.625 1.00 94.19 96 LYS A CA 1
ATOM 756 C C . LYS A 1 96 ? -5.096 -3.040 0.027 1.00 94.19 96 LYS A C 1
ATOM 758 O O . LYS A 1 96 ? -4.126 -3.355 -0.667 1.00 94.19 96 LYS A O 1
ATOM 763 N N . PRO A 1 97 ? -5.032 -3.078 1.369 1.00 93.31 97 PRO A N 1
ATOM 764 C CA . PRO A 1 97 ? -3.843 -3.511 2.080 1.00 93.31 97 PRO A CA 1
ATOM 765 C C . PRO A 1 97 ? -3.590 -5.004 1.861 1.00 93.31 97 PRO A C 1
ATOM 767 O O . PRO A 1 97 ? -4.497 -5.832 1.948 1.00 93.31 97 PRO A O 1
ATOM 770 N N . VAL A 1 98 ? -2.323 -5.355 1.658 1.00 92.75 98 VAL A N 1
ATOM 771 C CA . VAL A 1 98 ? -1.902 -6.751 1.552 1.00 92.75 98 VAL A CA 1
ATOM 772 C C . VAL A 1 98 ? -1.630 -7.326 2.944 1.00 92.75 98 VAL A C 1
ATOM 774 O O . VAL A 1 98 ? -0.858 -6.760 3.720 1.00 92.75 98 VAL A O 1
ATOM 777 N N . LYS A 1 99 ? -2.254 -8.468 3.259 1.00 89.31 99 LYS A N 1
ATOM 778 C CA . LYS A 1 99 ? -2.126 -9.144 4.564 1.00 89.31 99 LYS A CA 1
ATOM 779 C C . LYS A 1 99 ? -0.986 -10.168 4.601 1.00 89.31 99 LYS A C 1
ATOM 781 O O . LYS A 1 99 ? -0.456 -10.444 5.676 1.00 89.31 99 LYS A O 1
ATOM 786 N N . SER A 1 100 ? -0.598 -10.728 3.453 1.00 86.19 100 SER A N 1
ATOM 787 C CA . SER A 1 100 ? 0.419 -11.780 3.353 1.00 86.19 100 SER A CA 1
ATOM 788 C C . SER A 1 100 ? 1.389 -11.542 2.198 1.00 86.19 100 SER A C 1
ATOM 790 O O . SER A 1 100 ? 1.002 -11.129 1.112 1.00 86.19 100 SER A O 1
ATOM 792 N N . PHE A 1 101 ? 2.664 -11.891 2.388 1.00 84.00 101 PHE A N 1
ATOM 793 C CA . PHE A 1 101 ? 3.694 -11.776 1.344 1.00 84.00 101 PHE A CA 1
ATOM 794 C C . PHE A 1 101 ? 3.426 -12.640 0.103 1.00 84.00 101 PHE A C 1
ATOM 796 O O . PHE A 1 101 ? 4.007 -12.389 -0.951 1.00 84.00 101 PHE A O 1
ATOM 803 N N . ARG A 1 102 ? 2.559 -13.653 0.215 1.00 82.62 102 ARG A N 1
ATOM 804 C CA . ARG A 1 102 ? 2.143 -14.493 -0.920 1.00 82.62 102 ARG A CA 1
ATOM 805 C C . ARG A 1 102 ? 1.303 -13.727 -1.940 1.00 82.62 102 ARG A C 1
ATOM 807 O O . ARG A 1 102 ? 1.332 -14.065 -3.117 1.00 82.62 102 ARG A O 1
ATOM 814 N N . ASP A 1 103 ? 0.628 -12.675 -1.497 1.00 83.81 103 ASP A N 1
ATOM 815 C CA . ASP A 1 103 ? -0.342 -11.928 -2.296 1.00 83.81 103 ASP A CA 1
ATOM 816 C C . ASP A 1 103 ? 0.312 -10.795 -3.107 1.00 83.81 103 ASP A C 1
ATOM 818 O O . ASP A 1 103 ? -0.370 -10.101 -3.853 1.00 83.81 103 ASP A O 1
ATOM 822 N N . VAL A 1 104 ? 1.630 -10.596 -2.963 1.00 81.75 104 VAL A N 1
ATOM 823 C CA . VAL A 1 104 ? 2.380 -9.462 -3.542 1.00 81.75 104 VAL A CA 1
ATOM 824 C C . VAL A 1 104 ? 2.935 -9.775 -4.945 1.00 81.75 104 VAL A C 1
ATOM 826 O O . VAL A 1 104 ? 3.588 -8.940 -5.560 1.00 81.75 104 VAL A O 1
ATOM 829 N N . GLY A 1 105 ? 2.698 -10.978 -5.483 1.00 81.00 105 GLY A N 1
ATOM 830 C CA . GLY A 1 105 ? 3.133 -11.344 -6.841 1.00 81.00 105 GLY A CA 1
ATOM 831 C C . GLY A 1 105 ? 4.656 -11.382 -7.034 1.00 81.00 105 GLY A C 1
ATOM 832 O O . GLY A 1 105 ? 5.140 -11.352 -8.164 1.00 81.00 105 GLY A O 1
ATOM 833 N N . PHE A 1 106 ? 5.435 -11.440 -5.947 1.00 83.44 106 PHE A N 1
ATOM 834 C CA . PHE A 1 106 ? 6.889 -11.487 -6.040 1.00 83.44 106 PHE A CA 1
ATOM 835 C C . PHE A 1 106 ? 7.380 -12.804 -6.660 1.00 83.44 106 PHE A C 1
ATOM 837 O O . PHE A 1 106 ? 6.892 -13.879 -6.299 1.00 83.44 106 PHE A O 1
ATOM 844 N N . PRO A 1 107 ? 8.420 -12.754 -7.510 1.00 84.94 107 PRO A N 1
ATOM 845 C CA . PRO A 1 107 ? 9.137 -13.946 -7.938 1.00 84.94 107 PRO A CA 1
ATOM 846 C C . PRO A 1 107 ? 9.605 -14.792 -6.744 1.00 84.94 107 PRO A C 1
ATOM 848 O O . PRO A 1 107 ? 10.076 -14.257 -5.737 1.00 84.94 107 PRO A O 1
ATOM 851 N N . GLY A 1 108 ? 9.520 -16.121 -6.862 1.00 79.12 108 GLY A N 1
ATOM 852 C CA . GLY A 1 108 ? 9.714 -17.050 -5.738 1.00 79.12 108 GLY A CA 1
ATOM 853 C C . GLY A 1 108 ? 11.052 -16.922 -4.998 1.00 79.12 108 GLY A C 1
ATOM 854 O O . GLY A 1 108 ? 11.135 -17.216 -3.810 1.00 79.12 108 GLY A O 1
ATOM 855 N N . TYR A 1 109 ? 12.103 -16.426 -5.650 1.00 81.69 109 TYR A N 1
ATOM 856 C CA . TYR A 1 109 ? 13.389 -16.206 -4.989 1.00 81.69 109 TYR A CA 1
ATOM 857 C C . TYR A 1 109 ? 13.341 -15.074 -3.949 1.00 81.69 109 TYR A C 1
ATOM 859 O O . TYR A 1 109 ? 14.008 -15.172 -2.922 1.00 81.69 109 TYR A O 1
ATOM 867 N N . PHE A 1 110 ? 12.527 -14.031 -4.146 1.00 78.31 110 PHE A N 1
ATOM 868 C CA . PHE A 1 110 ? 12.402 -12.942 -3.172 1.00 78.31 110 PHE A CA 1
ATOM 869 C C . PHE A 1 110 ? 11.713 -13.398 -1.886 1.00 78.31 110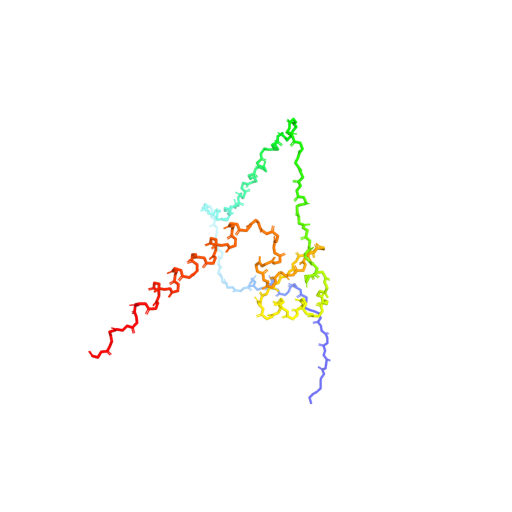 PHE A C 1
ATOM 871 O O . PHE A 1 110 ? 12.160 -13.058 -0.792 1.00 78.31 110 PHE A O 1
ATOM 878 N N . THR A 1 111 ? 10.653 -14.199 -1.998 1.00 77.06 111 THR A N 1
ATOM 879 C CA . THR A 1 111 ? 9.926 -14.707 -0.826 1.00 77.06 111 THR A CA 1
ATOM 880 C C . THR A 1 111 ? 10.793 -15.669 -0.014 1.00 77.06 111 THR A C 1
ATOM 882 O O . THR A 1 111 ? 10.832 -15.564 1.213 1.00 77.06 111 THR A O 1
ATOM 885 N N . ILE A 1 112 ? 11.567 -16.532 -0.683 1.00 76.75 112 ILE A N 1
ATOM 886 C CA . ILE A 1 112 ? 12.542 -17.424 -0.038 1.00 76.75 112 ILE A CA 1
ATOM 887 C C . ILE A 1 112 ? 13.622 -16.619 0.695 1.00 76.75 112 ILE A C 1
ATOM 889 O O . ILE A 1 112 ? 13.917 -16.918 1.850 1.00 76.75 112 ILE A O 1
ATOM 893 N N . LEU A 1 113 ? 14.189 -15.583 0.069 1.00 80.38 113 LEU A N 1
ATOM 894 C CA . LEU A 1 113 ? 15.238 -14.765 0.688 1.00 80.38 113 LEU A CA 1
ATOM 895 C C . LEU A 1 113 ? 14.746 -14.010 1.929 1.00 80.38 113 LEU A C 1
ATOM 897 O O . LEU A 1 113 ? 15.444 -13.983 2.944 1.00 80.38 113 LEU A O 1
ATOM 901 N N . VAL A 1 114 ? 13.548 -13.424 1.875 1.00 78.75 114 VAL A N 1
ATOM 902 C CA . VAL A 1 114 ? 12.949 -12.724 3.024 1.00 78.75 114 VAL A CA 1
ATOM 903 C C . VAL A 1 114 ? 12.704 -13.696 4.180 1.00 7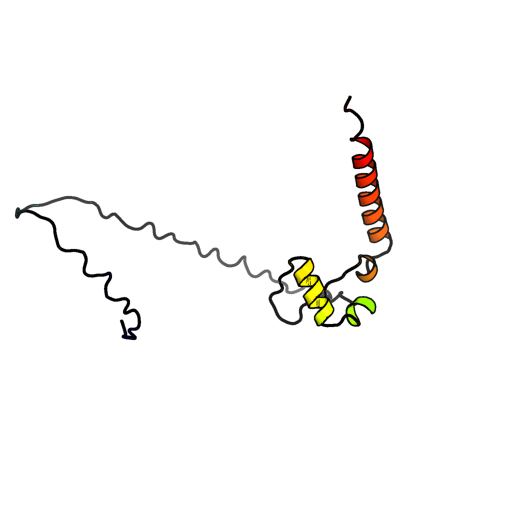8.75 114 VAL A C 1
ATOM 905 O O . VAL A 1 114 ? 13.073 -13.399 5.318 1.00 78.75 114 VAL A O 1
ATOM 908 N N . LEU A 1 115 ? 12.155 -14.881 3.893 1.00 78.94 115 LEU A N 1
ATOM 909 C CA . LEU A 1 115 ? 11.918 -15.913 4.904 1.00 78.94 115 LEU A CA 1
ATOM 910 C C . LEU A 1 115 ? 13.222 -16.444 5.505 1.00 78.94 115 LEU A C 1
ATOM 912 O O . LEU A 1 115 ? 13.327 -16.560 6.724 1.00 78.94 115 LEU A O 1
ATOM 916 N N . LEU A 1 116 ? 14.232 -16.714 4.678 1.00 80.31 116 LEU A N 1
ATOM 917 C CA . LEU A 1 116 ? 15.528 -17.207 5.134 1.00 80.31 116 LEU A CA 1
ATOM 918 C C . LEU A 1 116 ? 16.223 -16.174 6.030 1.00 80.31 116 LEU A C 1
ATOM 920 O O . LEU A 1 116 ? 16.731 -16.527 7.091 1.00 80.31 116 LEU A O 1
ATOM 924 N N . ARG A 1 117 ? 16.189 -14.887 5.660 1.00 81.69 117 ARG A N 1
ATOM 925 C CA . ARG A 1 117 ? 16.794 -13.809 6.458 1.00 81.69 117 ARG A CA 1
ATOM 926 C C . ARG A 1 117 ? 16.084 -13.598 7.796 1.00 81.69 117 ARG A C 1
ATOM 928 O O . ARG A 1 117 ? 16.762 -13.328 8.789 1.00 81.69 117 ARG A O 1
ATOM 935 N N . LEU A 1 118 ? 14.756 -13.723 7.831 1.00 78.31 118 LEU A N 1
ATOM 936 C CA . LEU A 1 118 ? 13.979 -13.682 9.074 1.00 78.31 118 LEU A CA 1
ATOM 937 C C . LEU A 1 118 ? 14.283 -14.894 9.960 1.00 78.31 118 LEU A C 1
ATOM 939 O O . LEU A 1 118 ? 14.543 -14.720 11.146 1.00 78.31 118 LEU A O 1
ATOM 943 N N . LEU A 1 119 ? 14.342 -16.099 9.389 1.00 77.75 119 LEU A N 1
ATOM 944 C CA . LEU A 1 119 ? 14.697 -17.316 10.125 1.00 77.75 119 LEU A CA 1
ATOM 945 C C . LEU A 1 119 ? 16.116 -17.251 10.697 1.00 77.75 119 LEU A C 1
ATOM 947 O O . LEU A 1 119 ? 16.311 -17.568 11.866 1.00 77.75 119 LEU A O 1
ATOM 951 N N . LEU A 1 120 ? 17.093 -16.780 9.918 1.00 79.31 120 LEU A N 1
ATOM 952 C CA . LEU A 1 120 ? 18.464 -16.557 10.388 1.00 79.31 120 LEU A CA 1
ATOM 953 C C . LEU A 1 120 ? 18.523 -15.531 11.530 1.00 79.31 120 LEU A C 1
ATOM 955 O O . LEU A 1 120 ? 19.223 -15.767 12.513 1.00 79.31 120 LEU A O 1
ATOM 959 N N . HIS A 1 121 ? 17.754 -14.438 11.458 1.00 79.69 121 HIS A N 1
ATOM 960 C CA . HIS A 1 121 ? 17.640 -13.496 12.578 1.00 79.69 121 HIS A CA 1
ATOM 961 C C . HIS A 1 121 ? 16.999 -14.143 13.811 1.00 79.69 121 HIS A C 1
ATOM 963 O O . HIS A 1 121 ? 17.538 -14.013 14.906 1.00 79.69 121 HIS A O 1
ATOM 969 N N . CYS A 1 122 ? 15.899 -14.883 13.661 1.00 69.75 122 CYS A N 1
ATOM 970 C CA . CYS A 1 122 ? 15.250 -15.568 14.781 1.00 69.75 122 CYS A CA 1
ATOM 971 C C . CYS A 1 122 ? 16.161 -16.626 15.427 1.00 69.75 122 CYS A C 1
ATOM 9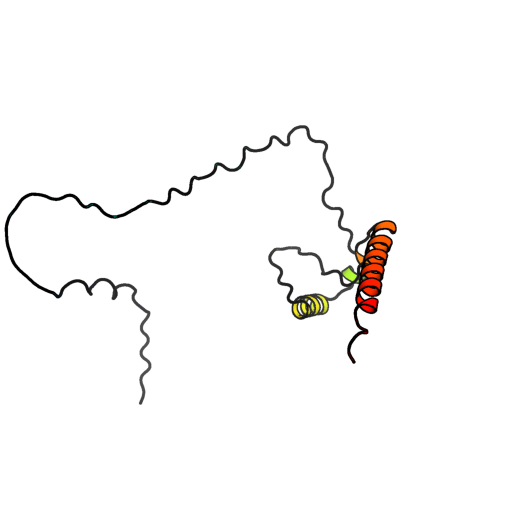73 O O . CYS A 1 122 ? 16.185 -16.745 16.650 1.00 69.75 122 CYS A O 1
ATOM 975 N N . LEU A 1 123 ? 16.940 -17.370 14.639 1.00 74.94 123 LEU A N 1
ATOM 976 C CA . LEU A 1 123 ? 17.918 -18.334 15.157 1.00 74.94 123 LEU A CA 1
ATOM 977 C C . LEU A 1 123 ? 19.068 -17.635 15.894 1.00 74.94 123 LEU A C 1
ATOM 979 O O . LEU A 1 123 ? 19.489 -18.103 16.950 1.00 74.94 123 LEU A O 1
ATOM 983 N N . SER A 1 124 ? 19.524 -16.482 15.398 1.00 73.88 124 SER A N 1
ATOM 984 C CA . SER A 1 124 ? 20.545 -15.677 16.078 1.00 73.88 124 SER A CA 1
ATOM 985 C C . SER A 1 124 ? 20.046 -15.075 17.396 1.00 73.88 124 SER A C 1
ATOM 987 O O . SER A 1 124 ? 20.824 -14.956 18.338 1.00 73.88 124 SER A O 1
ATOM 989 N N . VAL A 1 125 ? 18.767 -14.698 17.479 1.00 71.38 125 VAL A N 1
ATOM 990 C CA . VAL A 1 125 ? 18.166 -14.121 18.694 1.00 71.38 125 VAL A CA 1
ATOM 991 C C . VAL A 1 125 ? 17.924 -15.193 19.766 1.00 71.38 125 VAL A C 1
ATOM 993 O O . VAL A 1 125 ? 18.150 -14.936 20.946 1.00 71.38 125 VAL A O 1
ATOM 996 N N . ASN A 1 126 ? 17.548 -16.418 19.381 1.00 59.03 126 ASN A N 1
ATOM 997 C CA . ASN A 1 126 ? 17.277 -17.503 20.335 1.00 59.03 126 ASN A CA 1
ATOM 998 C C . ASN A 1 126 ? 18.530 -18.058 21.043 1.00 59.03 126 ASN A C 1
ATOM 1000 O O . ASN A 1 126 ? 18.410 -18.631 22.122 1.00 59.03 126 ASN A O 1
ATOM 1004 N N . HIS A 1 127 ? 19.735 -17.862 20.496 1.00 60.81 127 HIS A N 1
ATOM 1005 C CA . HIS A 1 127 ? 20.979 -18.297 21.146 1.00 60.81 127 HIS A CA 1
ATOM 1006 C C . HIS A 1 127 ? 21.559 -17.292 22.164 1.00 60.81 127 HIS A C 1
ATOM 1008 O O . HIS A 1 127 ? 22.515 -17.628 22.860 1.00 60.81 127 HIS A O 1
ATOM 1014 N N . GLY A 1 128 ? 20.987 -16.089 22.303 1.00 56.44 128 GLY A N 1
ATOM 1015 C CA . GLY A 1 128 ? 21.484 -15.043 23.214 1.00 56.44 128 GLY A CA 1
ATOM 1016 C C . GLY A 1 128 ? 20.876 -15.031 24.626 1.00 56.44 128 GLY A C 1
ATOM 1017 O O . GLY A 1 128 ? 21.196 -14.139 25.405 1.00 56.44 128 GLY A O 1
ATOM 1018 N N . GLY A 1 129 ? 19.985 -15.974 24.960 1.00 54.78 129 GLY A N 1
ATOM 1019 C CA . GLY A 1 129 ? 19.118 -15.902 26.147 1.00 54.78 129 GLY A CA 1
ATOM 1020 C C . GLY A 1 129 ? 19.425 -16.853 27.311 1.00 54.78 129 GLY A C 1
ATOM 1021 O O . GLY A 1 129 ? 18.546 -17.056 28.140 1.00 54.78 129 GLY A O 1
ATOM 1022 N N . SER A 1 130 ? 20.612 -17.464 27.397 1.00 55.69 130 SER A N 1
ATOM 1023 C CA . SER A 1 130 ? 20.924 -18.424 28.473 1.00 55.69 130 SER A CA 1
ATOM 1024 C C . SER A 1 130 ? 22.240 -18.123 29.188 1.00 55.69 130 SER A C 1
ATOM 1026 O O . SER A 1 130 ? 23.160 -18.927 29.115 1.00 55.69 130 SER A O 1
ATOM 1028 N N . LEU A 1 131 ? 22.319 -17.004 29.913 1.00 53.53 131 LEU A N 1
ATOM 1029 C CA . LEU A 1 131 ? 23.206 -16.860 31.077 1.00 53.53 131 LEU A CA 1
ATOM 1030 C C . LEU A 1 131 ? 22.581 -15.879 32.086 1.00 53.53 131 LEU A C 1
ATOM 1032 O O . LEU A 1 131 ? 22.899 -14.694 32.094 1.00 53.53 131 LEU A O 1
ATOM 1036 N N . GLN A 1 132 ? 21.692 -16.388 32.938 1.00 49.50 132 GLN A N 1
ATOM 1037 C CA . GLN A 1 132 ? 21.506 -15.879 34.299 1.00 49.50 132 GLN A CA 1
ATOM 1038 C C . GLN A 1 132 ? 21.373 -17.083 35.237 1.00 49.50 132 GLN A C 1
ATOM 1040 O O . GLN A 1 132 ? 20.370 -17.792 35.200 1.00 49.50 132 GLN A O 1
ATOM 1045 N N . ASN A 1 133 ? 22.429 -17.319 36.013 1.00 41.09 133 ASN A N 1
ATOM 1046 C CA . ASN A 1 133 ? 22.410 -17.784 37.399 1.00 41.09 133 ASN A CA 1
ATOM 1047 C C . ASN A 1 133 ? 23.619 -17.146 38.082 1.00 41.09 133 ASN A C 1
ATOM 1049 O O . ASN A 1 133 ? 24.720 -17.241 37.492 1.00 41.09 133 ASN A O 1
#